Protein AF-A0A968LWY8-F1 (afdb_monomer_lite)

Radius of gyration: 16.11 Å; chains: 1; bounding box: 33×32×47 Å

Foldseek 3Di:
DQDALLNDPLQVLCVVLVADSVQRVQQSVFFDWDADPQGIFTTRDDPPDHTKDKGKDQPPVVLVVVLVVVLVVCVPPDDPVNVVSNVQSVPDRIDIDIDDDPVLSHHCNVSVSVSVQLSCLVVVVDWDQDPVRWIWGADPSDTDTD

pLDDT: mean 92.29, std 9.05, range [34.88, 97.62]

Structure (mmCIF, N/CA/C/O backbone):
data_AF-A0A968LWY8-F1
#
_entry.id   AF-A0A968LWY8-F1
#
loop_
_atom_site.group_PDB
_atom_site.id
_atom_site.type_symbol
_atom_site.label_atom_id
_atom_site.label_alt_id
_atom_site.label_comp_id
_atom_site.label_asym_id
_atom_site.label_entity_id
_atom_site.label_seq_id
_atom_site.pdbx_PDB_ins_code
_atom_site.Cartn_x
_atom_site.Cartn_y
_atom_site.Cartn_z
_atom_site.occupancy
_atom_site.B_iso_or_equiv
_atom_site.auth_seq_id
_atom_site.auth_comp_id
_atom_site.auth_asym_id
_atom_site.auth_atom_id
_atom_site.pdbx_PDB_model_num
ATOM 1 N N . MET A 1 1 ? -19.413 -2.133 -11.019 1.00 34.88 1 MET A N 1
ATOM 2 C CA . MET A 1 1 ? -18.270 -2.703 -11.757 1.00 34.88 1 MET A CA 1
ATOM 3 C C . MET A 1 1 ? -17.055 -2.354 -10.928 1.00 34.88 1 MET A C 1
ATOM 5 O O . MET A 1 1 ? -16.915 -1.188 -10.598 1.00 34.88 1 MET A O 1
ATOM 9 N N . SER A 1 2 ? -16.328 -3.350 -10.425 1.00 39.47 2 SER A N 1
ATOM 10 C CA . SER A 1 2 ? -15.135 -3.103 -9.610 1.00 39.47 2 SER A CA 1
ATOM 11 C C . SER A 1 2 ? -14.029 -2.702 -10.573 1.00 39.47 2 SER A C 1
ATOM 13 O O . SER A 1 2 ? -13.553 -3.578 -11.286 1.00 39.47 2 SER A O 1
ATOM 15 N N . SER A 1 3 ? -13.671 -1.420 -10.622 1.00 50.88 3 SER A N 1
ATOM 16 C CA . SER A 1 3 ? -12.420 -0.990 -11.243 1.00 50.88 3 SER A CA 1
ATOM 17 C C . SER A 1 3 ? -11.293 -1.633 -10.439 1.00 50.88 3 SER A C 1
ATOM 19 O O . SER A 1 3 ? -11.159 -1.374 -9.238 1.00 50.88 3 SER A O 1
ATOM 21 N N . GLY A 1 4 ? -10.591 -2.586 -11.047 1.00 62.84 4 GLY A N 1
ATOM 22 C CA . GLY A 1 4 ? -9.340 -3.096 -10.493 1.00 62.84 4 GLY A CA 1
ATOM 23 C C . GLY A 1 4 ? -8.276 -2.002 -10.519 1.00 62.84 4 GLY A C 1
ATOM 24 O O . GLY A 1 4 ? -8.565 -0.857 -10.863 1.00 62.84 4 GLY A O 1
ATOM 25 N N . ILE A 1 5 ? -7.041 -2.358 -10.186 1.00 71.12 5 ILE A N 1
ATOM 26 C CA . ILE A 1 5 ? -5.910 -1.443 -10.375 1.00 71.12 5 ILE A CA 1
ATOM 27 C C . ILE A 1 5 ? -5.786 -1.023 -11.860 1.00 71.12 5 ILE A C 1
ATOM 29 O O . ILE A 1 5 ? -5.538 0.142 -12.143 1.00 71.12 5 ILE A O 1
ATOM 33 N N . ASP A 1 6 ? -6.142 -1.911 -12.793 1.00 67.25 6 ASP A N 1
ATOM 34 C CA . ASP A 1 6 ? -6.003 -1.742 -14.251 1.00 67.25 6 ASP A CA 1
ATOM 35 C C . ASP A 1 6 ? -6.809 -0.590 -14.894 1.00 67.25 6 ASP A C 1
ATOM 37 O O . ASP A 1 6 ? -6.523 -0.210 -16.027 1.00 67.25 6 ASP A O 1
ATOM 41 N N . ASP A 1 7 ? -7.814 -0.029 -14.211 1.00 72.75 7 ASP A N 1
ATOM 42 C CA . ASP A 1 7 ? -8.726 0.991 -14.772 1.00 72.75 7 ASP A CA 1
ATOM 43 C C . ASP A 1 7 ? -8.333 2.439 -14.399 1.00 72.75 7 ASP A C 1
ATOM 45 O O . ASP A 1 7 ? -9.094 3.383 -14.640 1.00 72.75 7 ASP A O 1
ATOM 49 N N . ASN A 1 8 ? -7.172 2.633 -13.771 1.00 82.44 8 ASN A N 1
ATOM 50 C CA . ASN A 1 8 ? -6.708 3.945 -13.326 1.00 82.44 8 ASN A CA 1
ATOM 51 C C . ASN A 1 8 ? -6.011 4.743 -14.444 1.00 82.44 8 ASN A C 1
ATOM 53 O O . ASN A 1 8 ? -5.376 4.189 -15.341 1.00 82.44 8 ASN A O 1
ATOM 57 N N . ASP A 1 9 ? -6.067 6.076 -14.353 1.00 90.31 9 ASP A N 1
ATOM 58 C CA . ASP A 1 9 ? -5.234 6.954 -15.183 1.00 90.31 9 ASP A CA 1
ATOM 59 C C . ASP A 1 9 ? -3.813 7.016 -14.604 1.00 90.31 9 ASP A C 1
ATOM 61 O O . ASP A 1 9 ? -3.466 7.886 -13.801 1.00 90.31 9 ASP A O 1
ATOM 65 N N . TYR A 1 10 ? -2.998 6.035 -14.987 1.00 93.19 10 TYR A N 1
ATOM 66 C CA . TYR A 1 10 ? -1.641 5.877 -14.476 1.00 93.19 10 TYR A CA 1
ATOM 67 C C . TYR A 1 10 ? -0.678 6.990 -14.888 1.00 93.19 10 TYR A C 1
ATOM 69 O O . TYR A 1 10 ? 0.326 7.179 -14.208 1.00 93.19 10 TYR A O 1
ATOM 77 N N . TRP A 1 11 ? -0.982 7.752 -15.940 1.00 94.88 11 TRP A N 1
ATOM 78 C CA . TRP A 1 11 ? -0.194 8.926 -16.314 1.00 94.88 11 TRP A CA 1
ATOM 79 C C . TRP A 1 11 ? -0.413 10.057 -15.315 1.00 94.88 11 TRP A C 1
ATOM 81 O O . TRP A 1 11 ? 0.550 10.593 -14.777 1.00 94.88 11 TRP A O 1
ATOM 91 N N . MET A 1 12 ? -1.675 10.358 -14.987 1.00 93.25 12 MET A N 1
ATOM 92 C CA . MET A 1 12 ? -1.975 11.359 -13.957 1.00 93.25 12 MET A CA 1
ATOM 93 C C . MET A 1 12 ? -1.434 10.950 -12.582 1.00 93.25 12 MET A C 1
ATOM 95 O O . MET A 1 12 ? -0.953 11.797 -11.829 1.00 93.25 12 MET A O 1
ATOM 99 N N . LEU A 1 13 ? -1.502 9.659 -12.241 1.00 93.62 13 LEU A N 1
ATOM 100 C CA . LEU A 1 13 ? -0.926 9.166 -10.991 1.00 93.62 13 LEU A CA 1
ATOM 101 C C . LEU A 1 13 ? 0.603 9.290 -10.997 1.00 93.62 13 LEU A C 1
ATOM 103 O O . LEU A 1 13 ? 1.161 9.822 -10.044 1.00 93.62 13 LEU A O 1
ATOM 107 N N . ALA A 1 14 ? 1.285 8.866 -12.063 1.00 95.50 14 ALA A N 1
ATOM 108 C CA . ALA A 1 14 ? 2.736 9.008 -12.176 1.00 95.50 14 ALA A CA 1
ATOM 109 C C . ALA A 1 14 ? 3.183 10.467 -12.000 1.00 95.50 14 ALA A C 1
ATOM 111 O O . ALA A 1 14 ? 4.063 10.733 -11.179 1.00 95.50 14 ALA A O 1
ATOM 112 N N . GLU A 1 15 ? 2.512 11.412 -12.666 1.00 95.19 15 GLU A N 1
ATOM 113 C CA . GLU A 1 15 ? 2.767 12.846 -12.504 1.00 95.19 15 GLU A CA 1
ATOM 114 C C . GLU A 1 15 ? 2.611 13.290 -11.039 1.00 95.19 15 GLU A C 1
ATOM 116 O O . GLU A 1 15 ? 3.474 13.996 -10.511 1.00 95.19 15 GLU A O 1
ATOM 121 N N . HIS A 1 16 ? 1.552 12.842 -10.352 1.00 93.44 16 HIS A N 1
ATOM 122 C CA . HIS A 1 16 ? 1.303 13.177 -8.946 1.00 93.44 16 HIS A CA 1
ATOM 123 C C . HIS A 1 16 ? 2.439 12.728 -8.017 1.00 93.44 16 HIS A C 1
ATOM 125 O O . HIS A 1 16 ? 2.837 13.473 -7.122 1.00 93.44 16 HIS A O 1
ATOM 131 N N . TYR A 1 17 ? 2.990 11.538 -8.263 1.00 92.56 17 TYR A N 1
ATOM 132 C CA . TYR A 1 17 ? 4.117 10.984 -7.511 1.00 92.56 17 TYR A CA 1
ATOM 133 C C . TYR A 1 17 ? 5.489 11.465 -8.024 1.00 92.56 17 TYR A C 1
ATOM 135 O O . TYR A 1 17 ? 6.524 11.038 -7.513 1.00 92.56 17 TYR A O 1
ATOM 143 N N . GLY A 1 18 ? 5.532 12.364 -9.017 1.00 95.81 18 GLY A N 1
ATOM 144 C CA . GLY A 1 18 ? 6.777 12.879 -9.596 1.00 95.81 18 GLY A CA 1
ATOM 145 C C . GLY A 1 18 ? 7.573 11.834 -10.384 1.00 95.81 18 GLY A C 1
ATOM 146 O O . GLY A 1 18 ? 8.797 11.945 -10.494 1.00 95.81 18 GLY A O 1
ATOM 147 N N . ILE A 1 19 ? 6.892 10.813 -10.902 1.00 96.81 19 ILE A N 1
ATOM 148 C CA . ILE A 1 19 ? 7.463 9.738 -11.711 1.00 96.81 19 ILE A CA 1
ATOM 149 C C . ILE A 1 19 ? 7.499 10.166 -13.181 1.00 96.81 19 ILE A C 1
ATOM 151 O O . ILE A 1 19 ? 6.588 10.821 -13.674 1.00 96.81 19 ILE A O 1
ATOM 155 N N . ASP A 1 20 ? 8.572 9.800 -13.884 1.00 95.56 20 ASP A N 1
ATOM 156 C CA . ASP A 1 20 ? 8.712 10.066 -15.318 1.00 95.56 20 ASP A CA 1
ATOM 157 C C . ASP A 1 20 ? 7.670 9.267 -16.122 1.00 95.56 20 ASP A C 1
ATOM 159 O O . ASP A 1 20 ? 7.655 8.035 -16.070 1.00 95.56 20 ASP A O 1
ATOM 163 N N . ASP A 1 21 ? 6.844 9.961 -16.910 1.00 94.00 21 ASP A N 1
ATOM 164 C CA . ASP A 1 21 ? 5.832 9.382 -17.806 1.00 94.00 21 ASP A CA 1
ATOM 165 C C . ASP A 1 21 ? 6.396 8.300 -18.740 1.00 94.00 21 ASP A C 1
ATOM 167 O O . ASP A 1 21 ? 5.682 7.375 -19.144 1.00 94.00 21 ASP A O 1
ATOM 171 N N . ALA A 1 22 ? 7.686 8.379 -19.086 1.00 96.44 22 ALA A N 1
ATOM 172 C CA . ALA A 1 22 ? 8.358 7.370 -19.899 1.00 96.44 22 ALA A CA 1
ATOM 173 C C . ALA A 1 22 ? 8.396 5.982 -19.231 1.00 96.44 22 ALA A C 1
ATOM 175 O O . ALA A 1 22 ? 8.588 4.983 -19.926 1.00 96.44 22 ALA A O 1
ATOM 176 N N . LEU A 1 23 ? 8.201 5.907 -17.910 1.00 96.88 23 LEU A N 1
ATOM 177 C CA . LEU A 1 23 ? 8.171 4.669 -17.130 1.00 96.88 23 LEU A CA 1
ATOM 178 C C . LEU A 1 23 ? 6.780 4.026 -17.070 1.00 96.88 23 LEU A C 1
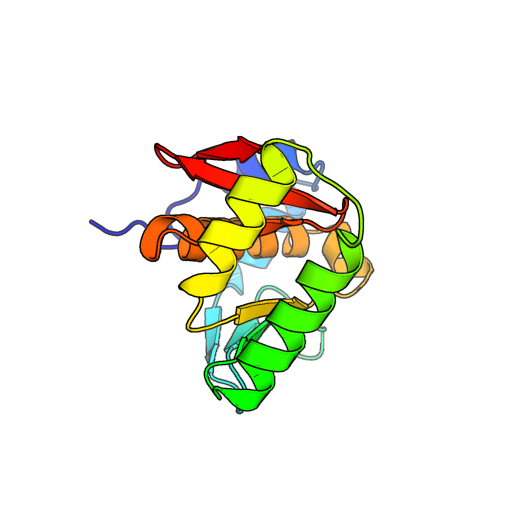ATOM 180 O O . LEU A 1 23 ? 6.689 2.842 -16.757 1.00 96.88 23 LEU A O 1
ATOM 184 N N . VAL A 1 24 ? 5.715 4.763 -17.405 1.00 96.25 24 VAL A N 1
ATOM 185 C CA . VAL A 1 24 ? 4.328 4.287 -17.275 1.00 96.25 24 VAL A CA 1
ATOM 186 C C . VAL A 1 24 ? 4.065 3.107 -18.208 1.00 96.25 24 VAL A C 1
ATOM 188 O O . VAL A 1 24 ? 3.781 2.008 -17.745 1.00 96.25 24 VAL A O 1
ATOM 191 N N . ASN A 1 25 ? 4.208 3.301 -19.524 1.00 96.50 25 ASN A N 1
ATOM 192 C CA . ASN A 1 25 ? 3.907 2.246 -20.501 1.00 96.50 25 ASN A CA 1
ATOM 193 C C . ASN A 1 25 ? 4.760 0.979 -20.309 1.00 96.50 25 ASN A C 1
ATOM 195 O O . ASN A 1 25 ? 4.175 -0.100 -20.257 1.00 96.50 25 ASN A O 1
ATOM 199 N N . PRO A 1 26 ? 6.098 1.064 -20.138 1.00 97.06 26 PRO A N 1
ATOM 200 C CA . PRO A 1 26 ? 6.909 -0.127 -19.887 1.00 97.06 26 PRO A CA 1
ATOM 201 C C . PRO A 1 26 ? 6.486 -0.904 -18.638 1.00 97.06 26 PRO A C 1
ATOM 203 O O . PRO A 1 26 ? 6.569 -2.129 -18.632 1.00 97.06 26 PRO A O 1
ATOM 206 N N . ALA A 1 27 ? 6.039 -0.206 -17.591 1.00 97.06 27 ALA A N 1
ATOM 207 C CA . ALA A 1 27 ? 5.573 -0.849 -16.373 1.00 97.06 27 ALA A CA 1
ATOM 208 C C . ALA A 1 27 ? 4.205 -1.520 -16.560 1.00 97.06 27 ALA A C 1
ATOM 210 O O . ALA A 1 27 ? 4.007 -2.644 -16.105 1.00 97.06 27 ALA A O 1
ATOM 211 N N . LEU A 1 28 ? 3.281 -0.859 -17.268 1.00 95.69 28 LEU A N 1
ATOM 212 C CA . LEU A 1 28 ? 1.960 -1.411 -17.583 1.00 95.69 28 LEU A CA 1
ATOM 213 C C . LEU A 1 28 ? 2.036 -2.632 -18.505 1.00 95.69 28 LEU A C 1
ATOM 215 O O . LEU A 1 28 ? 1.285 -3.582 -18.306 1.00 95.69 28 LEU A O 1
ATOM 219 N N . ASP A 1 29 ? 2.967 -2.649 -19.462 1.00 96.44 29 ASP A N 1
ATOM 220 C CA . ASP A 1 29 ? 3.189 -3.799 -20.352 1.00 96.44 29 ASP A CA 1
ATOM 221 C C . ASP A 1 29 ? 3.601 -5.071 -19.586 1.00 96.44 29 ASP A C 1
ATOM 223 O O . ASP A 1 29 ? 3.406 -6.187 -20.072 1.00 96.44 29 ASP A O 1
ATOM 227 N N . LEU A 1 30 ? 4.177 -4.904 -18.392 1.00 97.12 30 LEU A N 1
ATOM 228 C CA . LEU A 1 30 ? 4.611 -5.985 -17.512 1.00 97.12 30 LEU A CA 1
ATOM 229 C C . LEU A 1 30 ? 3.653 -6.216 -16.338 1.00 97.12 30 LEU A C 1
ATOM 231 O O . LEU A 1 30 ? 3.903 -7.128 -15.551 1.00 97.12 30 LEU A O 1
ATOM 235 N N . LEU A 1 31 ? 2.578 -5.427 -16.216 1.00 96.44 31 LEU A N 1
ATOM 236 C CA . LEU A 1 31 ? 1.707 -5.435 -15.047 1.00 96.44 31 LEU A CA 1
ATOM 237 C C . LEU A 1 31 ? 0.922 -6.746 -14.943 1.00 96.44 31 LEU A C 1
ATOM 239 O O . LEU A 1 31 ? 0.026 -7.020 -15.741 1.00 96.44 31 LEU A O 1
ATOM 243 N N . HIS A 1 32 ? 1.241 -7.553 -13.937 1.00 95.44 32 HIS A N 1
ATOM 244 C CA . HIS A 1 32 ? 0.447 -8.718 -13.553 1.00 95.44 32 HIS A CA 1
ATOM 245 C C . HIS A 1 32 ? 0.684 -9.077 -12.088 1.00 95.44 32 HIS A C 1
ATOM 247 O O . HIS A 1 32 ? 1.615 -8.592 -11.452 1.00 95.44 32 HIS A O 1
ATOM 253 N N . ILE A 1 33 ? -0.192 -9.916 -11.541 1.00 95.50 33 ILE A N 1
ATOM 254 C CA . ILE A 1 33 ? -0.098 -10.391 -10.164 1.00 95.50 33 ILE A CA 1
ATOM 255 C C . ILE A 1 33 ? 0.072 -11.904 -10.185 1.00 95.50 33 ILE A C 1
ATOM 257 O O . ILE A 1 33 ? -0.730 -12.609 -10.803 1.00 95.50 33 ILE A O 1
ATOM 261 N N . GLU A 1 34 ? 1.070 -12.388 -9.459 1.00 96.25 34 GLU A N 1
ATOM 262 C CA . GLU A 1 34 ? 1.268 -13.804 -9.173 1.00 96.25 34 GLU A CA 1
ATOM 263 C C . GLU A 1 34 ? 1.028 -14.069 -7.685 1.00 96.25 34 GLU A C 1
ATOM 265 O O . GLU A 1 34 ? 1.230 -13.202 -6.836 1.00 96.25 34 GLU A O 1
ATOM 270 N N . ALA A 1 35 ? 0.509 -15.254 -7.363 1.00 95.19 35 ALA A N 1
ATOM 271 C CA . ALA A 1 35 ? 0.361 -15.670 -5.974 1.00 95.19 35 ALA A CA 1
ATOM 272 C C . ALA A 1 35 ? 1.708 -16.176 -5.452 1.00 95.19 35 ALA A C 1
ATOM 274 O O . ALA A 1 35 ? 2.371 -16.954 -6.137 1.00 95.19 35 ALA A O 1
ATOM 275 N N . ASP A 1 36 ? 2.050 -15.779 -4.232 1.00 89.38 36 ASP A N 1
ATOM 276 C CA . ASP A 1 36 ? 3.224 -16.245 -3.494 1.00 89.38 36 ASP A CA 1
ATOM 277 C C . ASP A 1 36 ? 2.772 -16.950 -2.201 1.00 89.38 36 ASP A C 1
ATOM 279 O O . ASP A 1 36 ? 1.600 -16.859 -1.817 1.00 89.38 36 ASP A O 1
ATOM 283 N N . ASP A 1 37 ? 3.672 -17.664 -1.527 1.00 84.88 37 ASP A N 1
ATOM 284 C CA . ASP A 1 37 ? 3.353 -18.493 -0.354 1.00 84.88 37 ASP A CA 1
ATOM 285 C C . ASP A 1 37 ? 2.646 -17.696 0.766 1.00 84.88 37 ASP A C 1
ATOM 287 O O . ASP A 1 37 ? 1.728 -18.215 1.408 1.00 84.88 37 ASP A O 1
ATOM 291 N N . ASP A 1 38 ? 3.012 -16.422 0.947 1.00 85.25 38 ASP A N 1
ATOM 292 C CA . ASP A 1 38 ? 2.500 -15.533 2.003 1.00 85.25 38 ASP A CA 1
ATOM 293 C C . ASP A 1 38 ? 1.674 -14.336 1.472 1.00 85.25 38 ASP A C 1
ATOM 295 O O . ASP A 1 38 ? 1.357 -13.392 2.211 1.00 85.25 38 ASP A O 1
ATOM 299 N N . GLY A 1 39 ? 1.281 -14.364 0.192 1.00 94.81 39 GLY A N 1
ATOM 300 C CA . GLY A 1 39 ? 0.486 -13.297 -0.415 1.00 94.81 39 GLY A CA 1
ATOM 301 C C . GLY A 1 39 ? 0.589 -13.239 -1.935 1.00 94.81 39 GLY A C 1
ATOM 302 O O . GLY A 1 39 ? 0.142 -14.153 -2.627 1.00 94.81 39 GLY A O 1
ATOM 303 N N . TYR A 1 40 ? 1.100 -12.124 -2.455 1.00 96.50 40 TYR A N 1
ATOM 304 C CA . TYR A 1 40 ? 1.188 -11.870 -3.891 1.00 96.50 40 TYR A CA 1
ATOM 305 C C . TYR A 1 40 ? 2.464 -11.120 -4.266 1.00 96.50 40 TYR A C 1
ATOM 307 O O . TYR A 1 40 ? 2.935 -10.263 -3.518 1.00 96.50 40 TYR A O 1
ATOM 315 N N . GLU A 1 41 ? 2.948 -11.365 -5.476 1.00 96.88 41 GLU A N 1
ATOM 316 C CA . GLU A 1 41 ? 3.951 -10.544 -6.144 1.00 96.88 41 GLU A CA 1
ATOM 317 C C . GLU A 1 41 ? 3.260 -9.749 -7.262 1.00 96.88 41 GLU A C 1
ATOM 319 O O . GLU A 1 41 ? 2.583 -10.314 -8.123 1.00 96.88 41 GLU A O 1
ATOM 324 N N . LEU A 1 42 ? 3.368 -8.417 -7.228 1.00 96.94 42 LEU A N 1
ATOM 325 C CA . LEU A 1 42 ? 2.887 -7.547 -8.302 1.00 96.94 42 LEU A CA 1
ATOM 326 C C . LEU A 1 42 ? 4.069 -7.201 -9.196 1.00 96.94 42 LEU A C 1
ATOM 328 O O . LEU A 1 42 ? 4.938 -6.399 -8.837 1.00 96.94 42 LEU A O 1
ATOM 332 N N . HIS A 1 43 ? 4.067 -7.819 -10.369 1.00 97.62 43 HIS A N 1
ATOM 333 C CA . HIS A 1 43 ? 5.073 -7.663 -11.396 1.00 97.62 43 HIS A CA 1
ATOM 334 C C . HIS A 1 43 ? 4.789 -6.416 -12.219 1.00 97.62 43 HIS A C 1
ATOM 336 O O . HIS A 1 43 ? 3.663 -6.207 -12.646 1.00 97.62 43 HIS A O 1
ATOM 342 N N . TYR A 1 44 ? 5.812 -5.597 -12.436 1.00 97.31 44 TYR A N 1
ATOM 343 C CA . TYR A 1 44 ? 5.781 -4.413 -13.308 1.00 97.31 44 TYR A CA 1
ATOM 344 C C . TYR A 1 44 ? 7.178 -4.035 -13.830 1.00 97.31 44 TYR A C 1
ATOM 346 O O . TYR A 1 44 ? 7.356 -3.029 -14.516 1.00 97.31 44 TYR A O 1
ATOM 354 N N . ARG A 1 45 ? 8.198 -4.824 -13.479 1.00 97.38 45 ARG A N 1
ATOM 355 C CA . ARG A 1 45 ? 9.588 -4.665 -13.908 1.00 97.38 45 ARG A CA 1
ATOM 356 C C . ARG A 1 45 ? 10.077 -5.922 -14.621 1.00 97.38 45 ARG A C 1
ATOM 358 O O . ARG A 1 45 ? 9.475 -6.984 -14.443 1.00 97.38 45 ARG A O 1
ATOM 365 N N . PRO A 1 46 ? 11.175 -5.837 -15.395 1.00 97.06 46 PRO A N 1
ATOM 366 C CA . PRO A 1 46 ? 11.762 -6.997 -16.054 1.00 97.06 46 PRO A CA 1
ATOM 367 C C . PRO A 1 46 ? 12.059 -8.158 -15.097 1.00 97.06 46 PRO A C 1
ATOM 369 O O . PRO A 1 46 ? 12.324 -7.966 -13.909 1.00 97.06 46 PRO A O 1
ATOM 372 N N . GLU A 1 47 ? 12.055 -9.376 -15.636 1.00 94.62 47 GLU A N 1
ATOM 373 C CA . GLU A 1 47 ? 12.402 -10.584 -14.887 1.00 94.62 47 GLU A CA 1
ATOM 374 C C . GLU A 1 47 ? 13.793 -10.463 -14.239 1.00 94.62 47 GLU A C 1
ATOM 376 O O . GLU A 1 47 ? 14.750 -9.978 -14.848 1.00 94.62 47 GLU A O 1
ATOM 381 N N . GLY A 1 48 ? 13.905 -10.912 -12.987 1.00 93.94 48 GLY A N 1
ATOM 382 C CA . GLY A 1 48 ? 15.129 -10.810 -12.190 1.00 93.94 48 GLY A CA 1
ATOM 383 C C . GLY A 1 48 ? 15.301 -9.474 -11.464 1.00 93.94 48 GLY A C 1
ATOM 384 O O . GLY A 1 48 ? 16.179 -9.366 -10.605 1.00 93.94 48 GLY A O 1
ATOM 385 N N . GLU A 1 49 ? 14.462 -8.477 -11.746 1.00 9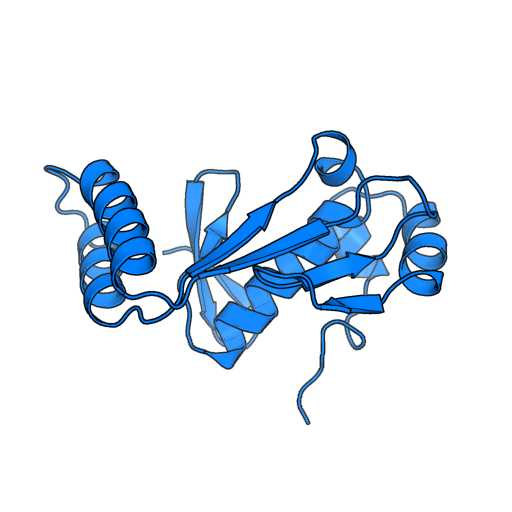6.12 49 GLU A N 1
ATOM 386 C CA . GLU A 1 49 ? 14.341 -7.292 -10.904 1.00 96.12 49 GLU A CA 1
ATOM 387 C C . GLU A 1 49 ? 13.332 -7.510 -9.777 1.00 96.12 49 GLU A C 1
ATOM 389 O O . GLU A 1 49 ? 12.377 -8.277 -9.894 1.00 96.12 49 GLU A O 1
ATOM 394 N N . ARG A 1 50 ? 13.547 -6.801 -8.666 1.00 95.44 50 ARG A N 1
ATOM 395 C CA . ARG A 1 50 ? 12.641 -6.832 -7.520 1.00 95.44 50 ARG A CA 1
ATOM 396 C C . ARG A 1 50 ? 11.288 -6.225 -7.900 1.00 95.44 50 ARG A C 1
ATOM 398 O O . ARG A 1 50 ? 11.244 -5.046 -8.269 1.00 95.44 50 ARG A O 1
ATOM 405 N N . GLN A 1 51 ? 10.227 -7.007 -7.730 1.00 96.75 51 GLN A N 1
ATOM 406 C CA . GLN A 1 51 ? 8.831 -6.602 -7.895 1.00 96.75 51 GLN A CA 1
ATOM 407 C C . GLN A 1 51 ? 8.248 -6.087 -6.570 1.00 96.75 51 GLN A C 1
ATOM 409 O O . GLN A 1 51 ? 8.979 -5.952 -5.583 1.00 96.75 51 GLN A O 1
ATOM 414 N N . LEU A 1 52 ? 6.973 -5.698 -6.543 1.00 97.00 52 LEU A N 1
ATOM 415 C CA . LEU A 1 52 ? 6.308 -5.363 -5.280 1.00 97.00 52 LEU A CA 1
ATOM 416 C C . LEU A 1 52 ? 5.855 -6.645 -4.587 1.00 97.00 52 LEU A C 1
ATOM 418 O O . LEU A 1 52 ? 5.175 -7.460 -5.205 1.00 97.00 52 LEU A O 1
ATOM 422 N N . ILE A 1 53 ? 6.174 -6.783 -3.301 1.00 97.19 53 ILE A N 1
ATOM 423 C CA . ILE A 1 53 ? 5.686 -7.900 -2.487 1.00 97.19 53 ILE A CA 1
ATOM 424 C C . ILE A 1 53 ? 4.496 -7.420 -1.663 1.00 97.19 53 ILE A C 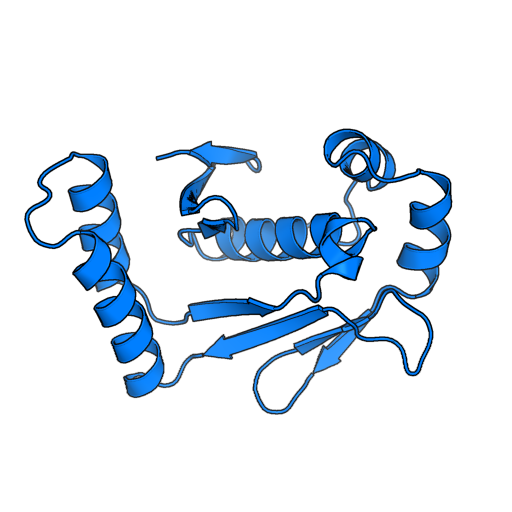1
ATOM 426 O O . ILE A 1 53 ? 4.575 -6.398 -0.978 1.00 97.19 53 ILE A O 1
ATOM 430 N N . ILE A 1 54 ? 3.390 -8.151 -1.741 1.00 97.62 54 ILE A N 1
ATOM 431 C CA . ILE A 1 54 ? 2.147 -7.876 -1.025 1.00 97.62 54 ILE A CA 1
ATOM 432 C C . ILE A 1 54 ? 1.909 -9.029 -0.053 1.00 97.62 54 ILE A C 1
ATOM 434 O O . ILE A 1 54 ? 1.412 -10.089 -0.427 1.00 97.62 54 ILE A O 1
ATOM 438 N N . HIS A 1 55 ? 2.230 -8.802 1.212 1.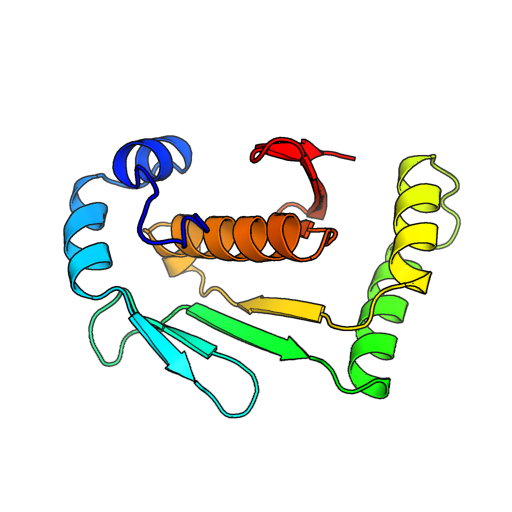00 97.25 55 HIS A N 1
ATOM 439 C CA . HIS A 1 55 ? 1.996 -9.736 2.306 1.00 97.25 55 HIS A CA 1
ATOM 440 C C . HIS A 1 55 ? 0.527 -9.716 2.721 1.00 97.25 55 HIS A C 1
ATOM 442 O O . HIS A 1 55 ? -0.060 -8.646 2.892 1.00 97.25 55 HIS A O 1
ATOM 448 N N . CYS A 1 56 ? -0.068 -10.890 2.922 1.00 95.88 56 CYS A N 1
ATOM 449 C CA . CYS A 1 56 ? -1.464 -11.036 3.334 1.00 95.88 56 CYS A CA 1
ATOM 450 C C . CYS A 1 56 ? -1.563 -11.859 4.621 1.00 95.88 56 CYS A C 1
ATOM 452 O O . CYS A 1 56 ? -1.831 -13.060 4.601 1.00 95.88 56 CYS A O 1
ATOM 454 N N . TRP A 1 57 ? -1.393 -11.215 5.774 1.00 96.12 57 TRP A N 1
ATOM 455 C CA . TRP A 1 57 ? -1.442 -11.914 7.054 1.00 96.12 57 TRP A CA 1
ATOM 456 C C . TRP A 1 57 ? -2.880 -12.066 7.542 1.00 96.12 57 TRP A C 1
ATOM 458 O O . TRP A 1 57 ? -3.549 -11.088 7.870 1.00 96.12 57 TRP A O 1
ATOM 468 N N . THR A 1 58 ? -3.350 -13.312 7.626 1.00 95.19 58 THR A N 1
ATOM 469 C CA . THR A 1 58 ? -4.682 -13.659 8.160 1.00 95.19 58 THR A CA 1
ATOM 470 C C . THR A 1 58 ? -4.625 -14.576 9.380 1.00 95.19 58 THR A C 1
ATOM 472 O O . THR A 1 58 ? -5.661 -14.877 9.973 1.00 95.19 58 THR A O 1
ATOM 475 N N . MET A 1 59 ? -3.436 -15.066 9.749 1.00 96.00 59 MET A N 1
ATOM 476 C CA . MET A 1 59 ? -3.262 -15.871 10.957 1.00 96.00 59 MET A CA 1
ATOM 477 C C . MET A 1 59 ? -3.510 -14.998 12.196 1.00 96.00 59 MET A C 1
ATOM 479 O O . MET A 1 59 ? -2.864 -13.954 12.313 1.00 96.00 59 MET A O 1
ATOM 483 N N . PRO A 1 60 ? -4.411 -15.391 13.120 1.00 96.19 60 PRO A N 1
ATOM 484 C CA . PRO A 1 60 ? -4.792 -14.559 14.263 1.00 96.19 60 PRO A CA 1
ATOM 485 C C . PRO A 1 60 ? -3.613 -14.069 15.105 1.00 96.19 60 PRO A C 1
ATOM 487 O O . PRO A 1 60 ? -3.623 -12.934 15.565 1.00 96.19 60 PRO A O 1
ATOM 490 N N . GLU A 1 61 ? -2.601 -14.909 15.290 1.00 96.44 61 GLU A N 1
ATOM 491 C CA . GLU A 1 61 ? -1.399 -14.624 16.067 1.00 96.44 61 GLU A CA 1
ATOM 492 C C . GLU A 1 61 ? -0.564 -13.530 15.397 1.00 96.44 61 GLU A C 1
ATOM 494 O O . GLU A 1 61 ? -0.255 -12.530 16.035 1.00 96.44 61 GLU A O 1
ATOM 499 N N . ARG A 1 62 ? -0.309 -13.657 14.090 1.00 95.19 62 ARG A N 1
ATOM 500 C CA . ARG A 1 62 ? 0.429 -12.654 13.313 1.00 95.19 62 ARG A CA 1
ATOM 501 C C . ARG A 1 62 ? -0.325 -11.326 13.229 1.00 95.19 62 ARG A C 1
ATOM 503 O O . ARG A 1 62 ? 0.262 -10.270 13.404 1.00 95.19 62 ARG A O 1
ATOM 510 N N . VAL A 1 63 ? -1.638 -11.373 12.995 1.00 96.81 63 VAL A N 1
ATOM 511 C CA . VAL A 1 63 ? -2.490 -10.170 12.977 1.00 96.81 63 VAL A CA 1
ATOM 512 C C . VAL A 1 63 ? -2.479 -9.479 14.339 1.00 96.81 63 VAL A C 1
ATOM 514 O O . VAL A 1 63 ? -2.461 -8.254 14.411 1.00 96.81 63 VAL A O 1
ATOM 517 N N . LYS A 1 64 ? -2.493 -10.255 15.426 1.00 96.94 64 LYS A N 1
ATOM 518 C CA . LYS A 1 64 ? -2.435 -9.717 16.781 1.00 96.94 64 LYS A CA 1
ATOM 519 C C . LYS A 1 64 ? -1.102 -9.012 17.052 1.00 96.94 64 LYS A C 1
ATOM 521 O O . LYS A 1 64 ? -1.148 -7.926 17.613 1.00 96.94 64 LYS A O 1
ATOM 526 N N . GLU A 1 65 ? 0.026 -9.595 16.649 1.00 96.62 65 GLU A N 1
ATOM 527 C CA . GLU A 1 65 ? 1.353 -8.969 16.783 1.00 96.62 65 GLU A CA 1
ATOM 528 C C . GLU A 1 65 ? 1.390 -7.595 16.101 1.00 96.62 65 GLU A C 1
ATOM 530 O O . GLU A 1 65 ? 1.723 -6.604 16.738 1.00 96.62 65 GLU A O 1
ATOM 535 N N . GLU A 1 66 ? 0.929 -7.507 14.851 1.00 95.94 66 GLU A N 1
ATOM 536 C CA . GLU A 1 66 ? 0.876 -6.242 14.102 1.00 95.94 66 GLU A CA 1
ATOM 537 C C . GLU A 1 66 ? -0.029 -5.192 14.765 1.00 95.94 66 GLU A C 1
ATOM 539 O O . GLU A 1 66 ? 0.294 -4.006 14.815 1.00 95.94 66 GLU A O 1
ATOM 544 N N . ILE A 1 67 ? -1.175 -5.618 15.309 1.00 96.06 67 ILE A N 1
ATOM 545 C CA . ILE A 1 67 ? -2.055 -4.725 16.071 1.00 96.06 67 ILE A CA 1
ATOM 546 C C . ILE A 1 67 ? -1.345 -4.229 17.336 1.00 96.06 67 ILE A C 1
ATOM 548 O O . ILE A 1 67 ? -1.446 -3.048 17.660 1.00 96.06 67 ILE A O 1
ATOM 552 N N . GLU A 1 68 ? -0.663 -5.111 18.069 1.00 95.88 68 GLU A N 1
ATOM 553 C CA . GLU A 1 68 ? 0.058 -4.750 19.293 1.00 95.88 68 GLU A CA 1
ATOM 554 C C . GLU A 1 68 ? 1.166 -3.731 18.995 1.00 95.88 68 GLU A C 1
ATOM 556 O O . GLU A 1 68 ? 1.182 -2.682 19.640 1.00 95.88 68 GLU A O 1
ATOM 561 N N . GLU A 1 69 ? 1.978 -3.951 17.957 1.00 94.31 69 GLU A N 1
ATOM 562 C CA . GLU A 1 69 ? 3.016 -3.004 17.519 1.00 94.31 69 GLU A CA 1
ATOM 563 C C . GLU A 1 69 ? 2.442 -1.617 17.194 1.00 94.31 69 GLU A C 1
ATOM 565 O O . GLU A 1 69 ? 2.974 -0.594 17.628 1.00 94.31 69 GLU A O 1
ATOM 570 N N . VAL A 1 70 ? 1.310 -1.554 16.483 1.00 92.88 70 VAL A N 1
ATOM 571 C CA . VAL A 1 70 ? 0.647 -0.275 16.191 1.00 92.88 70 VAL A CA 1
ATOM 572 C C . VAL A 1 70 ? 0.146 0.402 17.467 1.00 92.88 70 VAL A C 1
ATOM 574 O O . VAL A 1 70 ? 0.284 1.615 17.615 1.00 92.88 70 VAL A O 1
ATOM 577 N N . LEU A 1 71 ? -0.450 -0.348 18.395 1.00 93.19 71 LEU A N 1
ATOM 578 C CA . LEU A 1 71 ? -1.014 0.212 19.626 1.00 93.19 71 LEU A CA 1
ATOM 579 C C . LEU A 1 71 ? 0.052 0.724 20.605 1.00 93.19 71 LEU A C 1
ATOM 581 O O . LEU A 1 71 ? -0.261 1.624 21.394 1.00 93.19 71 LEU A O 1
ATOM 585 N N . GLU A 1 72 ? 1.268 0.176 20.559 1.00 93.94 72 GLU A N 1
ATOM 586 C CA . GLU A 1 72 ? 2.425 0.647 21.330 1.00 93.94 72 GLU A CA 1
ATOM 587 C C . GLU A 1 72 ? 2.876 2.051 20.898 1.00 93.94 72 GLU A C 1
ATOM 589 O O . GLU A 1 72 ? 3.229 2.864 21.752 1.00 93.94 72 GLU A O 1
ATOM 594 N N . LEU A 1 73 ? 2.765 2.398 19.606 1.00 88.81 73 LEU A N 1
ATOM 595 C CA . LEU A 1 73 ? 3.088 3.747 19.099 1.00 88.81 73 LEU A CA 1
ATOM 596 C C . LEU A 1 73 ? 2.232 4.853 19.734 1.00 88.81 73 LEU A C 1
ATOM 598 O O . LEU A 1 73 ? 2.620 6.020 19.742 1.00 88.81 73 LEU A O 1
ATOM 602 N N . PHE A 1 74 ? 1.073 4.478 20.269 1.00 88.81 74 PHE A N 1
ATOM 603 C CA . PHE A 1 74 ? 0.089 5.377 20.856 1.00 88.81 74 PHE A CA 1
ATOM 604 C C . PHE A 1 74 ? 0.019 5.276 22.385 1.00 88.81 74 PHE A C 1
ATOM 606 O O . PHE A 1 74 ? -0.940 5.751 22.998 1.00 88.81 74 PHE A O 1
ATOM 613 N N . GLU A 1 75 ? 0.975 4.612 23.039 1.00 88.81 75 GLU A N 1
ATOM 614 C CA . GLU A 1 75 ? 0.957 4.488 24.495 1.00 88.81 75 GLU A CA 1
ATOM 615 C C . GLU A 1 75 ? 1.006 5.873 25.170 1.00 88.81 75 GLU A C 1
ATOM 617 O O . GLU A 1 75 ? 1.959 6.637 25.030 1.00 88.81 75 GLU A O 1
ATOM 622 N N . GLY A 1 76 ? -0.051 6.208 25.918 1.00 87.00 76 GLY A N 1
ATOM 623 C CA . GLY A 1 76 ? -0.175 7.496 26.607 1.00 87.00 76 GLY A CA 1
ATOM 624 C C . GLY A 1 76 ? -0.696 8.653 25.746 1.00 87.00 76 GLY A C 1
ATOM 625 O O . GLY A 1 76 ? -0.859 9.751 26.282 1.00 87.00 76 GLY A O 1
ATOM 626 N N . ASP A 1 77 ? -0.999 8.425 24.465 1.00 88.62 77 ASP A N 1
ATOM 627 C CA . ASP A 1 77 ? -1.774 9.362 23.649 1.00 88.62 77 ASP A CA 1
ATOM 628 C C . ASP A 1 77 ? -3.278 9.220 23.969 1.00 88.62 77 ASP A C 1
ATOM 630 O O . ASP A 1 77 ? -3.764 8.191 24.433 1.00 88.62 77 ASP A O 1
ATOM 634 N N . SER A 1 78 ? -4.026 10.307 23.831 1.00 88.38 78 SER A N 1
ATOM 635 C CA . SER A 1 78 ? -5.486 10.350 23.989 1.00 88.38 78 SER A CA 1
ATOM 636 C C . SER A 1 78 ? -6.123 11.288 22.962 1.00 88.38 78 SER A C 1
ATOM 638 O O . SER A 1 78 ? -7.183 11.871 23.206 1.00 88.38 78 SER A O 1
ATOM 640 N N . SER A 1 79 ? -5.438 11.494 21.835 1.00 91.75 79 SER A N 1
ATOM 641 C CA . SER A 1 79 ? -5.945 12.228 20.686 1.00 91.75 79 SER A CA 1
ATOM 642 C C . SER A 1 79 ? -7.177 11.538 20.085 1.00 91.75 79 SER A C 1
ATOM 644 O O . SER A 1 79 ? -7.390 10.336 20.226 1.00 91.75 79 SER A O 1
ATOM 646 N N . GLU A 1 80 ? -8.024 12.302 19.396 1.00 90.00 80 GLU A N 1
ATOM 647 C CA . GLU A 1 80 ? -9.200 11.740 18.715 1.00 90.00 80 GLU A CA 1
ATOM 648 C C . GLU A 1 80 ? -8.801 10.728 17.628 1.00 90.00 80 GLU A C 1
ATOM 650 O O . GLU A 1 80 ? -9.479 9.718 17.433 1.00 90.00 80 GLU A O 1
ATOM 655 N N . ILE A 1 81 ? -7.667 10.974 16.967 1.00 88.44 81 ILE A N 1
ATOM 656 C CA . ILE A 1 81 ? -7.073 10.086 15.963 1.00 88.44 81 ILE A CA 1
ATOM 657 C C . ILE A 1 81 ? -6.739 8.737 16.596 1.00 88.44 81 ILE A C 1
ATOM 659 O O . ILE A 1 81 ? -7.163 7.697 16.094 1.00 88.44 81 ILE A O 1
ATOM 663 N N . GLU A 1 82 ? -6.045 8.755 17.733 1.00 91.62 82 GLU A N 1
ATOM 664 C CA . GLU A 1 82 ? -5.690 7.554 18.483 1.00 91.62 82 GLU A CA 1
ATOM 665 C C . GLU A 1 82 ? -6.923 6.726 18.850 1.00 91.62 82 GLU A C 1
ATOM 667 O O . GLU A 1 82 ? -6.958 5.521 18.586 1.00 91.62 82 GLU A O 1
ATOM 672 N N . ILE A 1 83 ? -7.975 7.378 19.354 1.00 91.69 83 ILE A N 1
ATOM 673 C CA . ILE A 1 83 ? -9.215 6.702 19.742 1.00 91.69 83 ILE A CA 1
ATOM 674 C C . ILE A 1 83 ? -9.824 5.989 18.529 1.00 91.69 83 ILE A C 1
ATOM 676 O O . ILE A 1 83 ? -10.183 4.812 18.622 1.00 91.69 83 ILE A O 1
ATOM 680 N N . ARG A 1 84 ? -9.889 6.665 17.373 1.00 91.50 84 ARG A N 1
ATOM 681 C CA . ARG A 1 84 ? -10.417 6.087 16.125 1.00 91.50 84 ARG A CA 1
ATOM 682 C C . ARG A 1 84 ? -9.580 4.900 15.648 1.00 91.50 84 ARG A C 1
ATOM 684 O O . ARG A 1 84 ? -10.149 3.872 15.276 1.00 91.50 84 ARG A O 1
ATOM 691 N N . ILE A 1 85 ? -8.251 5.006 15.698 1.00 93.44 85 ILE A N 1
ATOM 692 C CA . ILE A 1 85 ? -7.341 3.910 15.336 1.00 93.44 85 ILE A CA 1
ATOM 693 C C . ILE A 1 85 ? -7.554 2.720 16.276 1.00 93.44 85 ILE A C 1
ATOM 695 O O . ILE A 1 85 ? -7.773 1.602 15.808 1.00 93.44 85 ILE A O 1
ATOM 699 N N . ARG A 1 86 ? -7.588 2.934 17.599 1.00 93.56 86 ARG A N 1
ATOM 700 C CA . ARG A 1 86 ? -7.835 1.859 18.575 1.00 93.56 86 ARG A CA 1
ATOM 701 C C . ARG A 1 86 ? -9.173 1.164 18.357 1.00 93.56 86 ARG A C 1
ATOM 703 O O . ARG A 1 86 ? -9.261 -0.058 18.484 1.00 93.56 86 ARG A O 1
ATOM 710 N N . GLU A 1 87 ? -10.225 1.921 18.065 1.00 92.81 87 GLU A N 1
ATOM 711 C CA . GLU A 1 87 ? -11.541 1.360 17.760 1.00 92.81 87 GLU A CA 1
ATOM 712 C C . GLU A 1 87 ? -11.520 0.517 16.483 1.00 92.81 87 GLU A C 1
ATOM 714 O O . GLU A 1 87 ? -12.108 -0.570 16.462 1.00 92.81 87 GLU A O 1
ATOM 719 N N . HIS A 1 88 ? -10.796 0.967 15.456 1.00 94.00 88 HIS A N 1
ATOM 720 C CA . HIS A 1 88 ? -10.608 0.216 14.221 1.00 94.00 88 HIS A CA 1
ATOM 721 C C . HIS A 1 88 ? -9.873 -1.109 14.469 1.00 94.00 88 HIS A C 1
ATOM 723 O O . HIS A 1 88 ? -10.356 -2.170 14.066 1.00 94.00 88 HIS A O 1
ATOM 729 N N . MET A 1 89 ? -8.765 -1.070 15.218 1.00 94.56 89 MET A N 1
ATOM 730 C CA . MET A 1 89 ? -7.917 -2.234 15.511 1.00 94.56 89 MET A CA 1
ATOM 731 C C . MET A 1 89 ? -8.676 -3.399 16.159 1.00 94.56 89 MET A C 1
ATOM 733 O O . MET A 1 89 ? -8.381 -4.561 15.889 1.00 94.56 89 MET A O 1
ATOM 737 N N . ARG A 1 90 ? -9.730 -3.127 16.943 1.00 93.62 90 ARG A N 1
ATOM 738 C CA . ARG A 1 90 ? -10.580 -4.174 17.553 1.00 93.62 90 ARG A CA 1
ATOM 739 C C . ARG A 1 90 ? -11.279 -5.075 16.530 1.00 93.62 90 ARG A C 1
ATOM 741 O O . ARG A 1 90 ? -11.680 -6.191 16.870 1.00 93.62 90 ARG A O 1
ATOM 748 N N . ASN A 1 91 ? -11.458 -4.590 15.305 1.00 93.88 91 ASN A N 1
ATOM 749 C CA . ASN A 1 91 ? -12.189 -5.280 14.247 1.00 93.88 91 ASN A CA 1
ATOM 750 C C . ASN A 1 91 ? -11.282 -5.829 13.141 1.00 93.88 91 ASN A C 1
ATOM 752 O O . ASN A 1 91 ? -11.783 -6.513 12.249 1.00 93.88 91 ASN A O 1
ATOM 756 N N . VAL A 1 92 ? -9.972 -5.577 13.205 1.00 96.31 92 VAL A N 1
ATOM 757 C CA . VAL A 1 92 ? -9.017 -6.050 12.201 1.00 96.31 92 VAL A CA 1
ATOM 758 C C . VAL A 1 92 ? -8.975 -7.584 12.197 1.00 96.31 92 VAL A C 1
ATOM 760 O O . VAL A 1 92 ? -8.965 -8.252 13.236 1.00 96.31 92 VAL A O 1
ATOM 763 N N . ARG A 1 93 ? -9.026 -8.152 10.988 1.00 95.62 93 ARG A N 1
ATOM 764 C CA . ARG A 1 93 ? -8.987 -9.605 10.727 1.00 95.62 93 ARG A CA 1
ATOM 765 C C . ARG A 1 93 ? -7.845 -10.021 9.811 1.00 95.62 93 ARG A C 1
ATOM 767 O O . ARG A 1 93 ? -7.541 -11.205 9.730 1.00 95.62 93 ARG A O 1
ATOM 774 N N . SER A 1 94 ? -7.249 -9.059 9.129 1.00 96.12 94 SER A N 1
ATOM 775 C CA . SER A 1 94 ? -6.159 -9.259 8.193 1.00 96.12 94 SER A CA 1
ATOM 776 C C . SER A 1 94 ? -5.322 -7.996 8.141 1.00 96.12 94 SER A C 1
ATOM 778 O O . SER A 1 94 ? -5.880 -6.900 8.206 1.00 96.12 94 SER A O 1
ATOM 780 N N . VAL A 1 95 ? -4.018 -8.160 7.973 1.00 97.06 95 VAL A N 1
ATOM 781 C CA . VAL A 1 95 ? -3.081 -7.062 7.736 1.00 97.06 95 VAL A CA 1
ATOM 782 C C . VAL A 1 95 ? -2.462 -7.270 6.363 1.00 97.06 95 VAL A C 1
ATOM 784 O O . VAL A 1 95 ? -2.066 -8.385 6.019 1.00 97.06 95 VAL A O 1
ATOM 787 N N . ILE A 1 96 ? -2.439 -6.199 5.574 1.00 97.38 96 ILE A N 1
ATOM 788 C CA . ILE A 1 96 ? -1.834 -6.186 4.246 1.00 97.38 96 ILE A CA 1
ATOM 789 C C . ILE A 1 96 ? -0.551 -5.371 4.347 1.00 97.38 96 ILE A C 1
ATOM 791 O O . ILE A 1 96 ? -0.609 -4.177 4.635 1.00 97.38 96 ILE A O 1
ATOM 795 N N . GLY A 1 97 ? 0.590 -6.021 4.142 1.00 96.62 97 GLY A N 1
ATOM 796 C CA . GLY A 1 97 ? 1.891 -5.361 4.086 1.00 96.62 97 GLY A CA 1
ATOM 797 C C . GLY A 1 97 ? 2.310 -5.174 2.635 1.00 96.62 97 GLY A C 1
ATOM 798 O O . GLY A 1 97 ? 2.258 -6.127 1.867 1.00 96.62 97 GLY A O 1
ATOM 799 N N . ILE A 1 98 ? 2.728 -3.972 2.244 1.00 97.12 98 ILE A N 1
ATOM 800 C CA . ILE A 1 98 ? 3.246 -3.709 0.895 1.00 97.12 98 ILE A CA 1
ATOM 801 C C . ILE A 1 98 ? 4.718 -3.348 1.029 1.00 97.12 98 ILE A C 1
ATOM 803 O O . ILE A 1 98 ? 5.069 -2.313 1.591 1.00 97.12 98 ILE A O 1
ATOM 807 N N . GLU A 1 99 ? 5.587 -4.228 0.548 1.00 95.88 99 GLU A N 1
ATOM 808 C CA . GLU A 1 99 ? 7.027 -4.106 0.727 1.00 95.88 99 GLU A CA 1
ATOM 809 C C . GLU A 1 99 ? 7.693 -3.571 -0.542 1.00 95.88 99 GLU A C 1
ATOM 811 O O . GLU A 1 99 ? 7.716 -4.216 -1.595 1.00 95.88 99 GLU A O 1
ATOM 816 N N . MET A 1 100 ? 8.310 -2.399 -0.408 1.00 94.38 100 MET A N 1
ATOM 817 C CA . MET A 1 100 ? 9.027 -1.710 -1.476 1.00 94.38 100 MET A CA 1
ATOM 818 C C . MET A 1 100 ? 10.534 -1.688 -1.206 1.00 94.38 100 MET A C 1
ATOM 820 O O . MET A 1 100 ? 10.995 -1.444 -0.096 1.00 94.38 100 MET A O 1
ATOM 824 N N . GLY A 1 101 ? 11.331 -1.895 -2.249 1.00 94.31 101 GLY A N 1
ATOM 825 C CA . GLY A 1 101 ? 12.751 -1.568 -2.269 1.00 94.31 101 GLY A CA 1
ATOM 826 C C . GLY A 1 101 ? 12.974 -0.080 -2.553 1.00 94.31 101 GLY A C 1
ATOM 827 O O . GLY A 1 101 ? 12.164 0.568 -3.205 1.00 94.31 101 GLY A O 1
ATOM 828 N N . PHE A 1 102 ? 14.124 0.463 -2.149 1.00 93.31 102 PHE A N 1
ATOM 829 C CA . PHE A 1 102 ? 14.437 1.894 -2.300 1.00 93.31 102 PHE A CA 1
ATOM 830 C C . PHE A 1 102 ? 14.312 2.448 -3.728 1.00 93.31 102 PHE A C 1
ATOM 832 O O . PHE A 1 102 ? 13.987 3.621 -3.898 1.00 93.31 102 PHE A O 1
ATOM 839 N N . SER A 1 103 ? 14.594 1.646 -4.761 1.00 94.88 103 SER A N 1
ATOM 840 C CA . SER A 1 103 ? 14.417 2.088 -6.151 1.00 94.88 103 SER A CA 1
ATOM 841 C C . SER A 1 103 ? 12.946 2.207 -6.547 1.00 94.88 103 SER A C 1
ATOM 843 O O . SER A 1 103 ? 12.635 2.970 -7.451 1.00 94.88 103 SER A O 1
ATOM 845 N N . GLN A 1 104 ? 12.058 1.466 -5.877 1.00 96.19 104 GLN A N 1
ATOM 846 C CA . GLN A 1 104 ? 10.616 1.423 -6.143 1.00 96.19 104 GLN A CA 1
ATOM 847 C C . GLN A 1 104 ? 9.897 2.689 -5.659 1.00 96.19 104 GLN A C 1
ATOM 849 O O . GLN A 1 104 ? 8.852 3.043 -6.182 1.00 96.19 104 GLN A O 1
ATOM 854 N N . LEU A 1 105 ? 10.508 3.433 -4.729 1.00 94.12 105 LEU A N 1
ATOM 855 C CA . LEU A 1 105 ? 10.046 4.761 -4.303 1.00 94.12 105 LEU A CA 1
ATOM 856 C C . LEU A 1 105 ? 10.265 5.855 -5.364 1.00 94.12 105 LEU A C 1
ATOM 858 O O . LEU A 1 105 ? 9.893 7.004 -5.155 1.00 94.12 105 LEU A O 1
ATOM 862 N N . LYS A 1 106 ? 10.956 5.536 -6.464 1.00 95.38 106 LYS A N 1
ATOM 863 C CA . LYS A 1 106 ? 11.366 6.497 -7.501 1.00 95.38 106 LYS A CA 1
ATOM 864 C C . LYS A 1 106 ? 10.938 6.077 -8.905 1.00 95.38 106 LYS A C 1
ATOM 866 O O . LYS A 1 106 ? 11.444 6.625 -9.881 1.00 95.38 106 LYS A O 1
ATOM 871 N N . ASP A 1 107 ? 10.054 5.095 -9.008 1.00 96.56 107 ASP A N 1
ATOM 872 C CA . ASP A 1 107 ? 9.455 4.662 -10.265 1.00 96.56 107 ASP A CA 1
ATOM 873 C C . ASP A 1 107 ? 7.984 4.279 -10.052 1.00 96.56 107 ASP A C 1
ATOM 875 O O . ASP A 1 107 ? 7.386 4.627 -9.037 1.00 96.56 107 ASP A O 1
ATOM 879 N N . MET A 1 108 ? 7.390 3.552 -11.000 1.00 97.56 108 MET A N 1
ATOM 880 C CA . MET A 1 108 ? 5.991 3.123 -10.924 1.00 97.56 108 MET A CA 1
ATOM 881 C C . MET A 1 108 ? 5.661 2.230 -9.715 1.00 97.56 108 MET A C 1
ATOM 883 O O . MET A 1 108 ? 4.484 2.042 -9.414 1.00 97.56 108 MET A O 1
ATOM 887 N N . GLY A 1 109 ? 6.657 1.719 -8.984 1.00 97.31 109 GLY A N 1
ATOM 888 C CA . GLY A 1 109 ? 6.447 0.936 -7.771 1.00 97.31 109 GLY A CA 1
ATOM 889 C C . GLY A 1 109 ? 5.653 1.678 -6.703 1.00 97.31 109 GLY A C 1
ATOM 890 O O . GLY A 1 109 ? 4.708 1.115 -6.160 1.00 97.31 109 GLY A O 1
ATOM 891 N N . VAL A 1 110 ? 5.972 2.948 -6.437 1.00 96.62 110 VAL A N 1
ATOM 892 C CA . VAL A 1 110 ? 5.231 3.751 -5.449 1.00 96.62 110 VAL A CA 1
ATOM 893 C C . VAL A 1 110 ? 3.780 3.953 -5.880 1.00 96.62 110 VAL A C 1
ATOM 895 O O . VAL A 1 110 ? 2.866 3.803 -5.074 1.00 96.62 110 VAL A O 1
ATOM 898 N N . VAL A 1 111 ? 3.553 4.184 -7.175 1.00 96.69 111 VAL A N 1
ATOM 899 C CA . VAL A 1 111 ? 2.210 4.368 -7.736 1.00 96.69 111 VAL A CA 1
ATOM 900 C C . VAL A 1 111 ? 1.376 3.104 -7.535 1.00 96.69 111 VAL A C 1
ATOM 902 O O . VAL A 1 111 ? 0.264 3.165 -7.011 1.00 96.69 111 VAL A O 1
ATOM 905 N N . PHE A 1 112 ? 1.915 1.938 -7.900 1.00 97.12 112 PHE A N 1
ATOM 906 C CA . PHE A 1 112 ? 1.200 0.675 -7.735 1.00 97.12 112 PHE A CA 1
ATOM 907 C C . PHE A 1 112 ? 1.006 0.296 -6.268 1.00 97.12 112 PHE A C 1
ATOM 909 O O . PHE A 1 112 ? -0.065 -0.193 -5.918 1.00 97.12 112 PHE A O 1
ATOM 916 N N . ALA A 1 113 ? 1.987 0.549 -5.400 1.00 96.94 113 ALA A N 1
ATOM 917 C CA . ALA A 1 113 ? 1.867 0.279 -3.971 1.00 96.94 113 ALA A CA 1
ATOM 918 C C . ALA A 1 113 ? 0.698 1.057 -3.350 1.00 96.94 113 ALA A C 1
ATOM 920 O O . ALA A 1 113 ? -0.151 0.473 -2.672 1.00 96.94 113 ALA A O 1
ATOM 921 N N . TYR A 1 114 ? 0.601 2.354 -3.643 1.00 95.25 114 TYR A N 1
ATOM 922 C CA . TYR A 1 114 ? -0.508 3.171 -3.163 1.00 95.25 114 TYR A CA 1
ATOM 923 C C . TYR A 1 114 ? -1.840 2.740 -3.784 1.00 95.25 114 TYR A C 1
ATOM 925 O O . TYR A 1 114 ? -2.818 2.579 -3.060 1.00 95.25 114 TYR A O 1
ATOM 933 N N . GLU A 1 115 ? -1.901 2.428 -5.080 1.00 94.94 115 GLU A N 1
ATOM 934 C CA . GLU A 1 115 ? -3.153 1.942 -5.676 1.00 94.94 115 GLU A CA 1
ATOM 935 C C . GLU A 1 115 ? -3.612 0.591 -5.108 1.00 94.94 115 GLU A C 1
ATOM 937 O O . GLU A 1 115 ? -4.812 0.381 -4.906 1.00 94.94 115 GLU A O 1
ATOM 942 N N . VAL A 1 116 ? -2.685 -0.307 -4.768 1.00 95.31 116 VAL A N 1
ATOM 943 C CA . VAL A 1 116 ? -3.006 -1.550 -4.054 1.00 95.31 116 VAL A CA 1
ATOM 944 C C . VAL A 1 116 ? -3.570 -1.235 -2.666 1.00 95.31 116 VAL A C 1
ATOM 946 O O . VAL A 1 116 ? -4.639 -1.747 -2.314 1.00 95.31 116 VAL A O 1
ATOM 949 N N . ALA A 1 117 ? -2.913 -0.363 -1.894 1.00 95.81 117 ALA A N 1
ATOM 950 C CA . ALA A 1 117 ? -3.391 0.054 -0.574 1.00 95.81 117 ALA A CA 1
ATOM 951 C C . ALA A 1 117 ? -4.793 0.678 -0.654 1.00 95.81 117 ALA A C 1
ATOM 953 O O . ALA A 1 117 ? -5.696 0.289 0.093 1.00 95.81 117 ALA A O 1
ATOM 954 N N . ARG A 1 118 ? -5.006 1.587 -1.613 1.00 94.31 118 ARG A N 1
ATOM 955 C CA . ARG A 1 118 ? -6.298 2.216 -1.899 1.00 94.31 118 ARG A CA 1
ATOM 956 C C . ARG A 1 118 ? -7.360 1.179 -2.236 1.00 94.31 118 ARG A C 1
ATOM 958 O O . ARG A 1 118 ? -8.460 1.239 -1.688 1.00 94.31 118 ARG A O 1
ATOM 965 N N . TRP A 1 119 ? -7.052 0.216 -3.102 1.00 93.31 119 TRP A N 1
ATOM 966 C CA . TRP A 1 119 ? -8.004 -0.824 -3.486 1.00 93.31 119 TRP A CA 1
ATOM 967 C C . TRP A 1 119 ? -8.438 -1.668 -2.282 1.00 93.31 119 TRP A C 1
ATOM 969 O O . TRP A 1 119 ? -9.639 -1.874 -2.085 1.00 93.31 119 TRP A O 1
ATOM 979 N N . PHE A 1 120 ? -7.498 -2.105 -1.436 1.00 93.81 120 PHE A N 1
ATOM 980 C CA . PHE A 1 120 ? -7.819 -2.843 -0.209 1.00 93.81 120 PHE A CA 1
ATOM 981 C C . PHE A 1 120 ? -8.618 -1.985 0.780 1.00 93.81 120 PHE A C 1
ATOM 983 O O . PHE A 1 120 ? -9.655 -2.435 1.280 1.00 93.81 120 PHE A O 1
ATOM 990 N N . GLY A 1 121 ? -8.183 -0.744 1.012 1.00 93.81 121 GLY A N 1
ATOM 991 C CA . GLY A 1 121 ? -8.858 0.216 1.884 1.00 93.81 121 GLY A CA 1
ATOM 992 C C . GLY A 1 121 ? -10.302 0.467 1.452 1.00 93.81 121 GLY A C 1
ATOM 993 O O . GLY A 1 121 ? -11.219 0.352 2.261 1.00 93.81 121 GLY A O 1
ATOM 994 N N . GLN A 1 122 ? -10.531 0.699 0.159 1.00 93.38 122 GLN A N 1
ATOM 995 C CA . GLN A 1 122 ? -11.864 0.909 -0.403 1.00 93.38 122 GLN A CA 1
ATOM 996 C C . GLN A 1 122 ? -12.734 -0.348 -0.337 1.00 93.38 122 GLN A C 1
ATOM 998 O O . GLN A 1 122 ? -13.924 -0.271 -0.030 1.00 93.38 122 GLN A O 1
ATOM 1003 N N . LYS A 1 123 ? -12.168 -1.511 -0.670 1.00 93.06 123 LYS A N 1
ATOM 1004 C CA . LYS A 1 123 ? -12.931 -2.754 -0.805 1.00 93.06 123 LYS A CA 1
ATOM 1005 C C . LYS A 1 123 ? -13.349 -3.342 0.538 1.00 93.06 123 LYS A C 1
ATOM 1007 O O . LYS A 1 123 ? -14.436 -3.911 0.632 1.00 93.06 123 LYS A O 1
ATOM 1012 N N . TYR A 1 124 ? -12.497 -3.218 1.553 1.00 93.44 124 TYR A N 1
ATOM 1013 C CA . TYR A 1 124 ? -12.703 -3.846 2.859 1.00 93.44 124 TYR A CA 1
ATOM 1014 C C . TYR A 1 124 ? -12.875 -2.843 4.003 1.00 93.44 124 TYR A C 1
ATOM 1016 O O . TYR A 1 124 ? -13.049 -3.261 5.145 1.00 93.44 124 TYR A O 1
ATOM 1024 N N . GLY A 1 125 ? -12.872 -1.539 3.706 1.00 91.25 125 GLY A N 1
ATOM 1025 C CA . GLY A 1 125 ? -12.982 -0.483 4.711 1.00 91.25 125 GLY A CA 1
ATOM 1026 C C . GLY A 1 125 ? -11.768 -0.441 5.633 1.00 91.25 125 GLY A C 1
ATOM 1027 O O . GLY A 1 125 ? -11.942 -0.289 6.834 1.00 91.25 125 GLY A O 1
ATOM 1028 N N . GLY A 1 126 ? -10.570 -0.665 5.088 1.00 93.06 126 GLY A N 1
ATOM 1029 C CA . GLY A 1 126 ? -9.324 -0.760 5.848 1.00 93.06 126 GLY A CA 1
ATOM 1030 C C . GLY A 1 126 ? -8.727 0.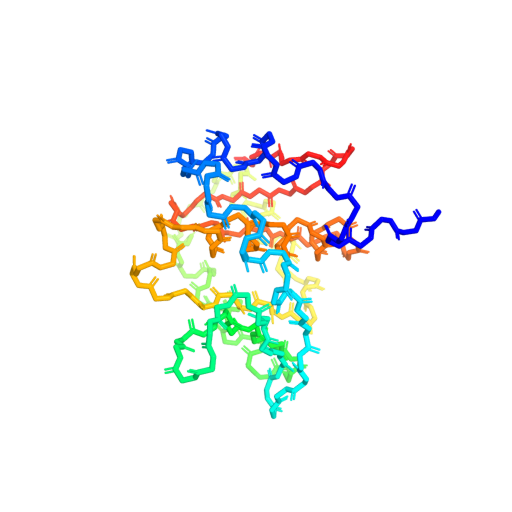601 6.212 1.00 93.06 126 GLY A C 1
ATOM 1031 O O . GLY A 1 126 ? -8.924 1.591 5.506 1.00 93.06 126 GLY A O 1
ATOM 1032 N N . LEU A 1 127 ? -7.974 0.617 7.309 1.00 95.81 127 LEU A N 1
ATOM 1033 C CA . LEU A 1 127 ? -7.095 1.714 7.692 1.00 95.81 127 LEU A CA 1
ATOM 1034 C C . LEU A 1 127 ? -5.729 1.552 7.001 1.00 95.81 127 LEU A C 1
ATOM 1036 O O . LEU A 1 127 ? -5.179 0.452 6.982 1.00 95.81 127 LEU A O 1
ATOM 1040 N N . ILE A 1 128 ? -5.193 2.636 6.443 1.00 96.44 128 ILE A N 1
ATOM 1041 C CA . ILE A 1 128 ? -3.926 2.657 5.704 1.00 96.44 128 ILE A CA 1
ATOM 1042 C C . ILE A 1 128 ? -2.917 3.488 6.492 1.00 96.44 128 ILE A C 1
ATOM 1044 O O . ILE A 1 128 ? -3.215 4.624 6.861 1.00 96.44 128 ILE A O 1
ATOM 1048 N N . LYS A 1 129 ? -1.734 2.917 6.724 1.00 95.38 129 LYS A N 1
ATOM 1049 C CA . LYS A 1 129 ? -0.549 3.630 7.200 1.00 95.38 129 LYS A CA 1
ATOM 1050 C C . LYS A 1 129 ? 0.423 3.757 6.032 1.00 95.38 129 LYS A C 1
ATOM 1052 O O . LYS A 1 129 ? 0.760 2.732 5.438 1.00 95.38 129 LYS A O 1
ATOM 1057 N N . ASP A 1 130 ? 0.815 4.973 5.682 1.00 93.06 130 ASP A N 1
ATOM 1058 C CA . ASP A 1 130 ? 1.777 5.210 4.603 1.00 93.06 130 ASP A CA 1
ATOM 1059 C C . ASP A 1 130 ? 3.237 5.218 5.096 1.00 93.06 130 ASP A C 1
ATOM 1061 O O . ASP A 1 130 ? 3.519 4.981 6.275 1.00 93.06 130 ASP A O 1
ATOM 1065 N N . ASP A 1 131 ? 4.178 5.429 4.175 1.00 88.75 131 ASP A N 1
ATOM 1066 C CA . ASP A 1 131 ? 5.618 5.479 4.448 1.00 88.75 131 ASP A CA 1
ATOM 1067 C C . ASP A 1 131 ? 6.078 6.773 5.145 1.00 88.75 131 ASP A C 1
ATOM 1069 O O . ASP A 1 131 ? 7.210 6.828 5.628 1.00 88.75 131 ASP A O 1
ATOM 1073 N N . ASP A 1 132 ? 5.185 7.756 5.280 1.00 89.50 132 ASP A N 1
ATOM 1074 C CA . ASP A 1 132 ? 5.358 8.979 6.072 1.00 89.50 132 ASP A CA 1
ATOM 1075 C C . ASP A 1 132 ? 4.692 8.869 7.466 1.00 89.50 132 ASP A C 1
ATOM 1077 O O . ASP A 1 132 ? 4.523 9.871 8.167 1.00 89.50 132 ASP A O 1
ATOM 1081 N N . ASP A 1 133 ? 4.315 7.653 7.886 1.00 89.00 133 ASP A N 1
ATOM 1082 C CA . ASP A 1 133 ? 3.614 7.339 9.138 1.00 89.00 133 ASP A CA 1
ATOM 1083 C C . ASP A 1 133 ? 2.227 8.003 9.289 1.00 89.00 133 ASP A C 1
ATOM 1085 O O . ASP A 1 133 ? 1.660 8.029 10.390 1.00 89.00 133 ASP A O 1
ATOM 1089 N N . ASN A 1 134 ? 1.628 8.498 8.200 1.00 91.94 134 ASN A N 1
ATOM 1090 C CA . ASN A 1 134 ? 0.282 9.055 8.239 1.00 91.94 134 ASN A CA 1
ATOM 1091 C C . ASN A 1 134 ? -0.772 7.956 8.165 1.00 91.94 134 ASN A C 1
ATOM 1093 O O . ASN A 1 134 ? -0.658 6.973 7.431 1.00 91.94 134 ASN A O 1
ATOM 1097 N N . TRP A 1 135 ? -1.859 8.180 8.897 1.00 94.69 135 TRP A N 1
ATOM 1098 C CA . TRP A 1 135 ? -3.018 7.304 8.900 1.00 94.69 135 TRP A CA 1
ATOM 1099 C C . TRP A 1 135 ? -4.126 7.881 8.033 1.00 94.69 135 TRP A C 1
ATOM 1101 O O . TRP A 1 135 ? -4.482 9.054 8.147 1.00 94.69 135 TRP A O 1
ATOM 1111 N N . SER A 1 136 ? -4.695 7.045 7.176 1.00 95.81 136 SER A N 1
ATOM 1112 C CA . SER A 1 136 ? -5.764 7.439 6.268 1.00 95.81 136 SER A CA 1
ATOM 1113 C C . SER A 1 136 ? -6.766 6.314 6.039 1.00 95.81 136 SER A C 1
ATOM 1115 O O . SER A 1 136 ? -6.520 5.140 6.317 1.00 95.81 136 SER A O 1
ATOM 1117 N N . MET A 1 137 ? -7.931 6.685 5.526 1.00 94.94 137 MET A N 1
ATOM 1118 C CA . MET A 1 137 ? -8.952 5.768 5.032 1.00 94.94 137 MET A CA 1
ATOM 1119 C C . MET A 1 137 ? -9.357 6.160 3.616 1.00 94.94 137 MET A C 1
ATOM 1121 O O . MET A 1 137 ? -9.087 7.276 3.173 1.00 94.94 137 MET A O 1
ATOM 1125 N N . ILE A 1 138 ? -10.054 5.263 2.916 1.00 93.94 138 ILE A N 1
ATOM 1126 C CA . ILE A 1 138 ? -10.652 5.591 1.622 1.00 93.94 138 ILE A CA 1
ATOM 1127 C C . ILE A 1 138 ? -12.132 5.932 1.789 1.00 93.94 138 ILE A C 1
ATOM 1129 O O . ILE A 1 138 ? -12.944 5.072 2.129 1.00 93.94 138 ILE A O 1
ATOM 1133 N N . GLU A 1 139 ? -12.497 7.173 1.473 1.00 90.75 139 GLU A N 1
ATOM 1134 C CA . GLU A 1 139 ? -13.884 7.639 1.427 1.00 90.75 139 GLU A CA 1
ATOM 1135 C C . GLU A 1 139 ? -14.180 8.218 0.043 1.00 90.75 139 GLU A C 1
ATOM 1137 O O . GLU A 1 139 ? -13.404 8.996 -0.501 1.00 90.75 139 GLU A O 1
ATOM 1142 N N . GLY A 1 140 ? -15.282 7.805 -0.589 1.00 85.56 140 GLY A N 1
ATOM 1143 C CA . GLY A 1 140 ? -15.626 8.291 -1.934 1.00 85.56 140 GLY A CA 1
ATOM 1144 C C . GLY A 1 140 ? -14.579 7.986 -3.020 1.00 85.56 140 GLY A C 1
ATOM 1145 O O . GLY A 1 140 ? -14.615 8.606 -4.078 1.00 85.56 140 GLY A O 1
ATOM 1146 N N . GLY A 1 141 ? -13.665 7.040 -2.774 1.00 84.19 141 GLY A N 1
ATOM 1147 C CA . GLY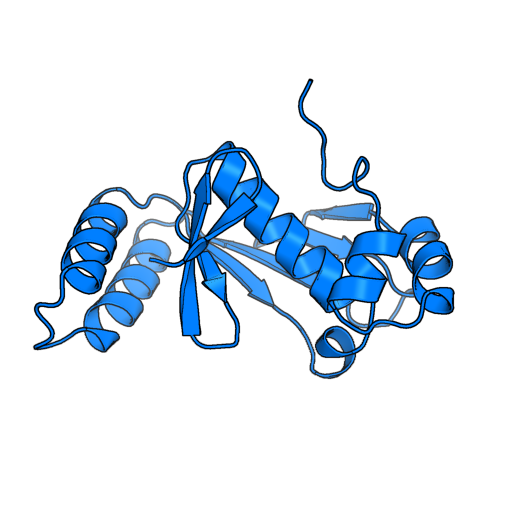 A 1 141 ? -12.592 6.660 -3.696 1.00 84.19 141 GLY A CA 1
ATOM 1148 C C . GLY A 1 141 ? -11.309 7.488 -3.574 1.00 84.19 141 GLY A C 1
ATOM 1149 O O . GLY A 1 141 ? -10.424 7.306 -4.410 1.00 84.19 141 GLY A O 1
ATOM 1150 N N . VAL A 1 142 ? -11.197 8.357 -2.564 1.00 86.50 142 VAL A N 1
ATOM 1151 C CA . VAL A 1 142 ? -10.005 9.173 -2.285 1.00 86.50 142 VAL A CA 1
ATOM 1152 C C . VAL A 1 142 ? -9.481 8.933 -0.871 1.00 86.50 142 VAL A C 1
ATOM 1154 O O . VAL A 1 142 ? -10.230 8.504 0.008 1.00 86.50 142 VAL A O 1
ATOM 1157 N N . TYR A 1 143 ? -8.202 9.233 -0.658 1.00 90.88 143 TYR A N 1
ATOM 1158 C CA . TYR A 1 143 ? -7.583 9.226 0.662 1.00 90.88 143 TYR A CA 1
ATOM 1159 C C . TYR A 1 143 ? -8.134 10.357 1.532 1.00 90.88 143 TYR A C 1
ATOM 1161 O O . TYR A 1 143 ? -8.155 11.521 1.128 1.00 90.88 143 TYR A O 1
ATOM 1169 N N . VAL A 1 144 ? -8.545 10.006 2.745 1.00 93.00 144 VAL A N 1
ATOM 1170 C CA . VAL A 1 144 ? -8.912 10.934 3.812 1.00 93.00 144 VAL A CA 1
ATOM 1171 C C . VAL A 1 144 ? -7.985 10.663 4.985 1.00 93.00 144 VAL A C 1
ATOM 1173 O O . VAL A 1 144 ? -8.065 9.605 5.610 1.00 93.00 144 VAL A O 1
ATOM 1176 N N . GLN A 1 145 ? -7.079 11.602 5.245 1.00 92.31 145 GLN A N 1
ATOM 1177 C CA . GLN A 1 145 ? -6.185 11.552 6.398 1.00 92.31 145 GLN A CA 1
ATOM 1178 C C . GLN A 1 145 ? -6.998 11.687 7.692 1.00 92.31 145 GLN A C 1
ATOM 1180 O O . GLN A 1 145 ? -7.964 12.456 7.738 1.00 92.31 145 GLN A O 1
ATOM 1185 N N . LEU A 1 146 ? -6.633 10.902 8.707 1.00 88.81 146 LEU A N 1
ATOM 1186 C CA . LEU A 1 146 ? -7.265 10.928 10.025 1.00 88.81 146 LEU A CA 1
ATOM 1187 C C . LEU A 1 146 ? -6.763 12.080 10.891 1.00 88.81 146 LEU A C 1
ATOM 1189 O O . LEU A 1 146 ? -5.554 12.394 10.829 1.00 88.81 146 LEU A O 1
#

Sequence (146 aa):
MSSGIDDNDYWMLAEHYGIDDALVNPALDLLHIEADDDGYELHYRPEGERQLIIHCWTMPERVKEEIEEVLELFEGDSSEIEIRIREHMRNVRSVIGIEMGFSQLKDMGVVFAYEVARWFGQKYGGLIKDDDDNWSMIEGGVYVQL

Secondary structure (DSSP, 8-state):
----GGGS-HHHHHHHTT--GGGHHHHHTT-EEEEETTEEEEE-S-TTS--EEEEEE--HHHHHHHHHHHHHTTTT---HHHHHHHHHHTT---EEEEE--TTGGGSHHHHHHHHHHHHHHHHHT-EEE-TTS-EEEEETTEEEE-

=== Feature glossary ===
A reading guide for the features in this record.

Start from the sequence.

  · Sequence gives the chain of amino acids in standard one-letter code (A=alanine, C=cysteine, …, Y=tyrosine), read N→C. It is the only feature that is directly encoded by the gene; all structural features are derived from the folded form of this sequence.

Fold it, and you get atomic coordinates and the backbone conformation that goes with them.

  · Structure coordinates are given as an mmCIF _atom_site loop: one row per atom with element, residue name, chain id, sequence number, and x/y/z position in Å. Only the four main-chain atoms per residue are included here; side chains are omitted to keep the record compact.

  · Backbone dihedral angles. Every residue except chain termini has a φ (preceding-C → N → Cα → C) and a ψ (N → Cα → C → next-N). They are reported in degrees following the IUPAC sign convention. Secondary structure is essentially a statement about which (φ, ψ) basin each residue occupies.

  · Eight-state secondary structure (DSSP): H is the canonical α-helix, G the tighter 3₁₀-helix, I the wider π-helix; E/B are β-structure, T and S are turns and bends, and '-' is everything else. DSSP derives these from the pattern of main-chain N–H···O=C hydrogen bonds, not from the sequence.

  · SS3 is a coarse helix/strand/coil call (letters a/b/c) made by the P-SEA algorithm from inter-Cα distances and dihedrals. It is less detailed than DSSP but needs only Cα positions.

Summarize the fold with a handful of shape descriptors and a per-residue structural alphabet.

  · Radius of gyration (Rg) is the root-mean-square distance of Cα atoms from their centroid — a single number for overall size and compactness. A globular domain of N residues has Rg ≈ 2.2·N^0.38 Å; an extended or disordered chain has a much larger Rg. The Cα contact count is the number of residue pairs whose Cα atoms are within 8 Å and are more than four positions apart in sequence — a standard proxy for tertiary packing density. The bounding box is the smallest axis-aligned box enclosing all Cα atoms.

  · 3Di is Foldseek's structural alphabet. Each residue is assigned one of twenty discrete states based on how its Cα sits relative to its spatial (not sequential) neighbors. Aligning 3Di strings finds structural homologs roughly as well as full 3D superposition, but orders of magnitude faster.

  · Solvent-accessible surface area (SASA) is the area in Å² traced out by the centre of a 1.4 Å probe sphere (a water molecule) rolled over the protein's van der Waals surface (Shrake–Rupley / Lee–Richards construction). Buried residues have near-zero SASA; fully exposed residues can exceed 200 Å². The total SASA scales roughly with the number of surface residues.

Ask how reliable the model is.

  · For AlphaFold models, the B-factor field carries pLDDT — the model's own estimate of local accuracy on a 0–100 scale. Regions with pLDDT<50 should be treated as essentially unmodeled; they often correspond to intrinsically disordered segments.

  · For experimental (PDB) structures, the B-factor (temperature factor) quantifies the positional spread of each atom in the crystal — a combination of thermal vibration and static disorder — in units of Å². High B-factors mark flexible loops or poorly resolved regions; low B-factors mark the rigid, well-ordered core.

  · Predicted Aligned Error (PAE) is an AlphaFold confidence matrix: entry (i, j) is the expected error in the position of residue j, in ångströms, when the prediction is superimposed on the true structure at residue i. Low PAE within a block of residues means that block is internally rigid and well-predicted; high PAE between two blocks means their relative placement is uncertain even if each block individually is confident.

Place it in context: what it resembles, what it is annotated as, and how it looks.

  · Structural nearest neighbors (via Foldseek easy-search vs the PDB). Reported per hit: target PDB id, E-value, and alignment TM-score. A TM-score above ~0.5 is the conventional threshold for 'same fold'.

  · Functional annotations link the protein to curated databases. InterPro entries identify conserved domains and families by matching the sequence against member-database signatures (Pfam, PROSITE, CDD, …). Gene Ontology (GO) terms describe molecular function, biological process, and cellular component in a controlled vocabulary. CATH places the structure in a hierarchical fold classification (Class/Architecture/Topology/Homologous-superfamily). The organism is the source species.

  · The contact map is a binary N×N matrix image: pixel (i, j) is dark where Cα_i and Cα_j are within 8 Å and |i−j|>4. Because the |i−j|>4 filter removes local helical contacts, off-diagonal stripes parallel to the main diagonal indicate parallel β-sheets; stripes perpendicular to it indicate antiparallel β-sheets. The Ramachandran plot scatters every residue's (φ, ψ) pair against the sterically allowed regions. The PAE heatmap renders the predicted-aligned-error matrix.

  · Six rendered views show the 3D structure from the faces of a cube — i.e. along ±x, ±y, ±z. Rendering representation is drawn randomly per protein from cartoon (secondary-structure ribbons), sticks (backbone bonds), or molecular surface; coloring is either N→C rainbow (blue at the N-terminus through red at the C-terminus) or one color per chain.